Protein AF-A0A2G5U848-F1 (afdb_monomer)

Secondary structure (DSSP, 8-state):
-HHHHHHHHH-HHHHHHHHHHHHHHHS-SS-HHHHHHHHHHHHHHSTTHHHHSS-GGGGS-HHHHTTHHHHHHHHHHHHHHHHHHHHHHHHHHHHHHHHHHTT--

Solvent-accessible surface area (backbone atoms only — not comparable to full-atom values): 6193 Å² total; per-residue (Å²): 113,68,68,60,53,51,46,57,76,69,39,64,67,53,53,53,50,50,51,51,52,53,48,53,65,70,67,40,94,68,54,68,69,58,53,50,52,52,52,52,51,52,51,69,75,38,86,65,50,68,79,74,69,45,59,70,76,77,75,49,56,68,59,65,70,67,40,49,68,60,54,52,54,51,50,53,54,51,53,54,52,52,49,53,49,53,52,49,52,51,51,52,51,52,53,50,57,52,54,56,56,69,72,76,113

Organism: NCBI:txid1611254

Structure (mmCIF, N/CA/C/O backbone):
data_AF-A0A2G5U848-F1
#
_entry.id   AF-A0A2G5U848-F1
#
loop_
_atom_site.group_PDB
_atom_site.id
_atom_site.type_symbol
_atom_site.label_atom_id
_atom_site.label_alt_id
_atom_site.label_comp_id
_atom_site.label_asym_id
_atom_site.label_entity_id
_atom_site.label_seq_id
_atom_site.pdbx_PDB_ins_code
_atom_site.Cartn_x
_atom_site.Cartn_y
_atom_site.Cartn_z
_atom_site.occupancy
_atom_site.B_iso_or_equiv
_atom_site.auth_seq_id
_atom_site.auth_comp_id
_atom_site.auth_asym_id
_atom_site.auth_atom_id
_atom_site.pdbx_PDB_model_num
ATOM 1 N N . MET A 1 1 ? -10.635 -21.924 16.947 1.00 63.53 1 MET A N 1
ATOM 2 C CA . MET A 1 1 ? -11.649 -21.588 15.918 1.00 63.53 1 MET A CA 1
ATOM 3 C C . MET A 1 1 ? -13.034 -21.400 16.526 1.00 63.53 1 MET A C 1
ATOM 5 O O . MET A 1 1 ? -13.624 -20.360 16.277 1.00 63.53 1 MET A O 1
ATOM 9 N N . VAL A 1 2 ? -13.518 -22.333 17.355 1.00 87.56 2 VAL A N 1
ATOM 10 C CA . VAL A 1 2 ? -14.837 -22.233 18.016 1.00 87.56 2 VAL A CA 1
ATOM 11 C C . VAL A 1 2 ? -14.971 -20.963 18.872 1.00 87.56 2 VAL A C 1
ATOM 13 O O . VAL A 1 2 ? -15.922 -20.214 18.678 1.00 87.56 2 VAL A O 1
ATOM 16 N N . ASP A 1 3 ? -13.966 -20.630 19.689 1.00 87.38 3 ASP A N 1
ATOM 17 C CA . ASP A 1 3 ? -13.978 -19.417 20.531 1.00 87.38 3 ASP A CA 1
ATOM 18 C C . ASP A 1 3 ? -14.144 -18.103 19.756 1.00 87.38 3 ASP A C 1
ATOM 20 O O . ASP A 1 3 ? -14.829 -17.186 20.206 1.00 87.38 3 ASP A O 1
ATOM 24 N N . ALA A 1 4 ? -13.533 -17.995 18.574 1.00 88.75 4 ALA A N 1
ATOM 25 C CA . ALA A 1 4 ? -13.627 -16.790 17.751 1.00 88.75 4 ALA A CA 1
ATOM 26 C C . ALA A 1 4 ? -15.025 -16.638 17.136 1.00 88.75 4 ALA A C 1
ATOM 28 O O . ALA A 1 4 ? -15.564 -15.534 17.099 1.00 88.75 4 ALA A O 1
ATOM 29 N N . LEU A 1 5 ? -15.623 -17.749 16.695 1.00 89.81 5 LEU A N 1
ATOM 30 C CA . LEU A 1 5 ? -16.984 -17.773 16.165 1.00 89.81 5 LEU A CA 1
ATOM 31 C C . LEU A 1 5 ? -18.006 -17.447 17.259 1.00 89.81 5 LEU A C 1
ATOM 33 O O . LEU A 1 5 ? -18.917 -16.653 17.041 1.00 89.81 5 LEU A O 1
ATOM 37 N N . GLN A 1 6 ? -17.814 -18.009 18.451 1.00 91.38 6 GLN A N 1
ATOM 38 C CA . GLN A 1 6 ? -18.657 -17.746 19.610 1.00 91.38 6 GLN A CA 1
ATOM 39 C C . GLN A 1 6 ? -18.571 -16.267 20.012 1.00 91.38 6 GLN A C 1
ATOM 41 O O . GLN A 1 6 ? -19.588 -15.605 20.193 1.00 91.38 6 GLN A O 1
ATOM 46 N N . LYS A 1 7 ? -17.367 -15.691 20.031 1.00 89.50 7 LYS A N 1
ATOM 47 C CA . LYS A 1 7 ? -17.195 -14.255 20.256 1.00 89.50 7 LYS A CA 1
ATOM 48 C C . LYS A 1 7 ? -17.890 -13.406 19.185 1.00 89.50 7 LYS A C 1
ATOM 50 O O . LYS A 1 7 ? -18.551 -12.441 19.532 1.00 89.50 7 LYS A O 1
ATOM 55 N N . LEU A 1 8 ? -17.787 -13.765 17.908 1.00 91.12 8 LEU A N 1
ATOM 56 C CA . LEU A 1 8 ? -18.422 -13.017 16.818 1.00 91.12 8 LEU A CA 1
ATOM 57 C C . LEU A 1 8 ? -19.961 -13.054 16.881 1.00 91.12 8 LEU A C 1
ATOM 59 O O . LEU A 1 8 ? -20.601 -12.049 16.588 1.00 91.12 8 LEU A O 1
ATOM 63 N N . LEU A 1 9 ? -20.541 -14.196 17.263 1.00 91.12 9 LEU A N 1
ATOM 64 C CA . LEU A 1 9 ? -21.992 -14.392 17.354 1.00 91.12 9 LEU A CA 1
ATOM 65 C C . LEU A 1 9 ? -22.612 -13.764 18.606 1.00 91.12 9 LEU A C 1
ATOM 67 O O . LEU A 1 9 ? -23.744 -13.292 18.544 1.00 91.12 9 LEU A O 1
ATOM 71 N N . PHE A 1 10 ? -21.901 -13.785 19.736 1.00 92.75 10 PHE A N 1
ATOM 72 C CA . PHE A 1 10 ? -22.471 -13.409 21.033 1.00 92.75 10 PHE A CA 1
ATOM 73 C C . PHE A 1 10 ? -21.985 -12.058 21.573 1.00 92.75 10 PHE A C 1
ATOM 75 O O . PHE A 1 10 ? -22.607 -11.530 22.493 1.00 92.75 10 PHE A O 1
ATOM 82 N N . ASP A 1 11 ? -20.912 -11.470 21.031 1.00 94.50 11 ASP A N 1
ATOM 83 C CA . ASP A 1 11 ? -20.485 -10.122 21.419 1.00 94.50 11 ASP A CA 1
ATOM 84 C C . ASP A 1 11 ? -21.246 -9.059 20.590 1.00 94.50 11 ASP A C 1
ATOM 86 O O . ASP A 1 11 ? -21.021 -8.916 19.380 1.00 94.50 11 ASP A O 1
ATOM 90 N N . PRO A 1 12 ? -22.124 -8.256 21.224 1.00 92.06 12 PRO A N 1
ATOM 91 C CA . PRO A 1 12 ? -22.974 -7.279 20.540 1.00 92.06 12 PRO A CA 1
ATOM 92 C C . PRO A 1 12 ? -22.178 -6.148 19.877 1.00 92.06 12 PRO A C 1
ATOM 94 O O . PRO A 1 12 ? -22.722 -5.402 19.059 1.00 92.06 12 PRO A O 1
ATOM 97 N N . LYS A 1 13 ? -20.890 -5.989 20.207 1.00 93.75 13 LYS A N 1
ATOM 98 C CA . LYS A 1 13 ? -20.005 -5.027 19.545 1.00 93.75 13 LYS A CA 1
ATOM 99 C C . LYS A 1 13 ? -19.908 -5.300 18.044 1.00 93.75 13 LYS A C 1
ATOM 101 O O . LYS A 1 13 ? -19.936 -4.352 17.258 1.00 93.75 13 LYS A O 1
ATOM 106 N N . TYR A 1 14 ? -19.803 -6.567 17.643 1.00 93.06 14 TYR A N 1
ATOM 107 C CA . TYR A 1 14 ? -19.675 -6.927 16.229 1.00 93.06 14 TYR A CA 1
ATOM 108 C C . TYR A 1 14 ? -20.974 -6.663 15.469 1.00 93.06 14 TYR A C 1
ATOM 110 O O . TYR A 1 14 ? -20.935 -6.068 14.395 1.00 93.06 14 TYR A O 1
ATOM 118 N N . GLU A 1 15 ? -22.121 -6.994 16.064 1.00 92.50 15 GLU A N 1
ATOM 119 C CA . GLU A 1 15 ? -23.438 -6.726 15.480 1.00 92.50 15 GLU A CA 1
ATOM 120 C C . GLU A 1 15 ? -23.691 -5.221 15.293 1.00 92.50 15 GLU A C 1
ATOM 122 O O . GLU A 1 15 ? -24.095 -4.778 14.216 1.00 92.50 15 GLU A O 1
ATOM 127 N N . ARG A 1 16 ? -23.414 -4.408 16.323 1.00 95.69 16 ARG A N 1
ATOM 128 C CA . ARG A 1 16 ? -23.590 -2.947 16.259 1.00 95.69 16 ARG A CA 1
ATOM 129 C C . ARG A 1 16 ? -22.705 -2.324 15.186 1.00 95.69 16 ARG A C 1
ATOM 131 O O . ARG A 1 16 ? -23.183 -1.502 14.411 1.00 95.69 16 ARG A O 1
ATOM 138 N N . ASN A 1 17 ? -21.443 -2.740 15.103 1.00 94.81 17 ASN A N 1
ATOM 139 C CA . ASN A 1 17 ? -20.529 -2.247 14.076 1.00 94.81 17 ASN A CA 1
ATOM 140 C C . ASN A 1 17 ? -20.970 -2.670 12.671 1.00 94.81 17 ASN A C 1
ATOM 142 O O . ASN A 1 17 ? -20.955 -1.841 11.766 1.00 94.81 17 ASN A O 1
ATOM 146 N N . ALA A 1 18 ? -21.423 -3.913 12.492 1.00 94.06 18 ALA A N 1
ATOM 147 C CA . ALA A 1 18 ? -21.944 -4.387 11.213 1.00 94.06 18 ALA A CA 1
ATOM 148 C C . ALA A 1 18 ? -23.170 -3.575 10.762 1.00 94.06 18 ALA A C 1
ATOM 150 O O . ALA A 1 18 ? -23.229 -3.138 9.614 1.00 94.06 18 ALA A O 1
ATOM 151 N N . LYS A 1 19 ? -24.110 -3.293 11.674 1.00 95.56 19 LYS A N 1
ATOM 152 C CA . LYS A 1 19 ? -25.278 -2.439 11.399 1.00 95.56 19 LYS A CA 1
ATOM 153 C C . LYS A 1 19 ? -24.879 -1.006 11.049 1.00 95.56 19 LYS A C 1
ATOM 155 O O . LYS A 1 19 ? -25.417 -0.444 10.100 1.00 95.56 19 LYS A O 1
ATOM 160 N N . THR A 1 20 ? -23.917 -0.430 11.767 1.00 95.81 20 THR A N 1
ATOM 161 C CA . THR A 1 20 ? -23.392 0.910 11.470 1.00 95.81 20 THR A CA 1
ATOM 162 C C . THR A 1 20 ? -22.746 0.967 10.087 1.00 95.81 20 THR A C 1
ATOM 164 O O . THR A 1 20 ? -23.055 1.868 9.315 1.00 95.81 20 THR A O 1
ATOM 167 N N . ILE A 1 21 ? -21.906 -0.011 9.739 1.00 93.94 21 ILE A N 1
ATOM 168 C CA . ILE A 1 21 ? -21.274 -0.090 8.414 1.00 93.94 21 ILE A CA 1
ATOM 169 C C . ILE A 1 21 ? -22.339 -0.261 7.327 1.00 93.94 21 ILE A C 1
ATOM 171 O O . ILE A 1 21 ? -22.317 0.458 6.334 1.00 93.94 21 ILE A O 1
ATOM 175 N N . SER A 1 22 ? -23.315 -1.148 7.537 1.00 92.62 22 SER A N 1
ATOM 176 C CA . SER A 1 22 ? -24.430 -1.336 6.603 1.00 92.62 22 SER A CA 1
ATOM 177 C C . SER A 1 22 ? -25.210 -0.041 6.382 1.00 92.62 22 SER A C 1
ATOM 179 O O . SER A 1 22 ? -25.558 0.272 5.247 1.00 92.62 22 SER A O 1
ATOM 181 N N . LYS A 1 23 ? -25.461 0.726 7.447 1.00 94.31 23 LYS A N 1
ATOM 182 C CA . LYS A 1 23 ? -26.126 2.026 7.363 1.00 94.31 23 LYS A CA 1
ATOM 183 C C . LYS A 1 23 ? -25.292 3.023 6.555 1.00 94.31 23 LYS A C 1
ATOM 185 O O . LYS A 1 23 ? -25.813 3.610 5.618 1.00 94.31 23 LYS A O 1
ATOM 190 N N . MET A 1 24 ? -23.995 3.142 6.844 1.00 92.38 24 MET A N 1
ATOM 191 C CA . MET A 1 24 ? -23.082 4.021 6.099 1.00 92.38 24 MET A CA 1
ATOM 192 C C . MET A 1 24 ? -22.989 3.658 4.610 1.00 92.38 24 MET A C 1
ATOM 194 O O . MET A 1 24 ? -22.864 4.544 3.772 1.00 92.38 24 MET A O 1
ATOM 198 N N . MET A 1 25 ? -23.058 2.369 4.266 1.00 87.44 25 MET A N 1
ATOM 199 C CA . MET A 1 25 ? -23.063 1.923 2.869 1.00 87.44 25 MET A CA 1
ATOM 200 C C . MET A 1 25 ? -24.338 2.335 2.128 1.00 87.44 25 MET A C 1
ATOM 202 O O . MET A 1 25 ? -24.259 2.702 0.959 1.00 87.44 25 MET A O 1
ATOM 206 N N . LEU A 1 26 ? -25.493 2.287 2.799 1.00 87.38 26 LEU A N 1
ATOM 207 C CA . LEU A 1 26 ? -26.784 2.685 2.228 1.00 87.38 26 LEU A CA 1
ATOM 208 C C . LEU A 1 26 ? -26.951 4.207 2.161 1.00 87.38 26 LEU A C 1
ATOM 210 O O . LEU A 1 26 ? -27.530 4.720 1.212 1.00 87.38 26 LEU A O 1
ATOM 214 N N . GLU A 1 27 ? -26.436 4.924 3.159 1.00 89.06 27 GLU A N 1
ATOM 215 C CA . GLU A 1 27 ? -26.481 6.390 3.245 1.00 89.06 27 GLU A CA 1
ATOM 216 C C . GLU A 1 27 ? -25.382 7.075 2.428 1.00 89.06 27 GLU A C 1
ATOM 218 O O . GLU A 1 2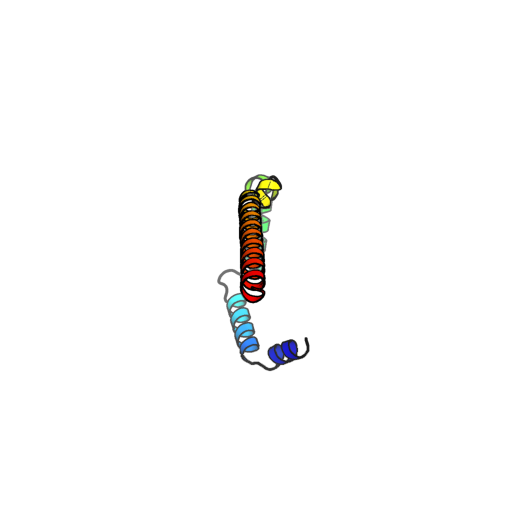7 ? -25.318 8.306 2.392 1.00 89.06 27 GLU A O 1
ATOM 223 N N . LYS A 1 28 ? -24.498 6.305 1.779 1.00 86.38 28 LYS A N 1
ATOM 224 C CA . LYS A 1 28 ? -23.455 6.867 0.926 1.00 86.38 28 LYS A CA 1
ATOM 225 C C . LYS A 1 28 ? -24.119 7.773 -0.128 1.00 86.38 28 LYS A C 1
ATOM 227 O O . LYS A 1 28 ? -25.036 7.322 -0.812 1.00 86.38 28 LYS A O 1
ATOM 232 N N . PRO A 1 29 ? -23.647 9.022 -0.304 1.00 82.31 29 PRO A N 1
ATOM 233 C CA . PRO A 1 29 ? -24.299 10.012 -1.169 1.00 82.31 29 PRO A CA 1
ATOM 234 C C . PRO A 1 29 ? -24.360 9.606 -2.647 1.00 82.31 29 PRO A C 1
ATOM 236 O O . PRO A 1 29 ? -25.156 10.151 -3.406 1.00 82.31 29 PRO A O 1
ATOM 239 N N . GLU A 1 30 ? -23.538 8.642 -3.058 1.00 83.12 30 GLU A N 1
ATOM 240 C CA . GLU A 1 30 ? -23.478 8.136 -4.420 1.00 83.12 30 GLU A CA 1
ATOM 241 C C . GLU A 1 30 ? -23.732 6.625 -4.428 1.00 83.12 30 GLU A C 1
ATOM 243 O O . GLU A 1 30 ? -22.972 5.842 -3.843 1.00 83.12 30 GLU A O 1
ATOM 248 N N . GLN A 1 31 ? -24.823 6.225 -5.084 1.00 84.94 31 GLN A N 1
ATOM 249 C CA . GLN A 1 31 ? -25.229 4.828 -5.203 1.00 84.94 31 GLN A CA 1
ATOM 25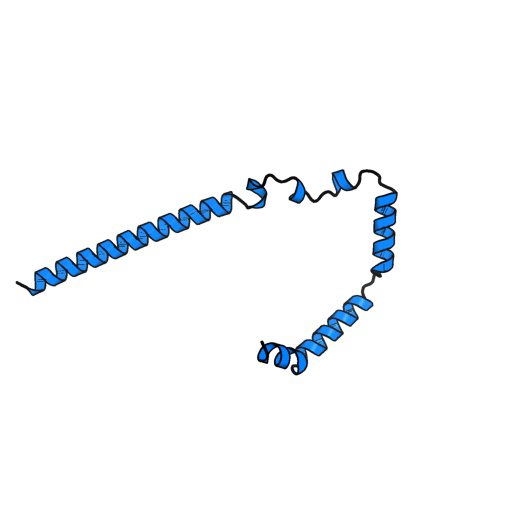0 C C . GLN A 1 31 ? -24.232 4.069 -6.084 1.00 84.94 31 GLN A C 1
ATOM 252 O O . GLN A 1 31 ? -23.918 4.495 -7.196 1.00 84.94 31 GLN A O 1
ATOM 257 N N . SER A 1 32 ? -23.764 2.917 -5.601 1.00 83.88 32 SER A N 1
ATOM 258 C CA . SER A 1 32 ? -22.754 2.090 -6.279 1.00 83.88 32 SER A CA 1
ATOM 259 C C . SER A 1 32 ? -23.158 1.666 -7.691 1.00 83.88 32 SER A C 1
ATOM 261 O O . SER A 1 32 ? -22.304 1.579 -8.566 1.00 83.88 32 SER A O 1
ATOM 263 N N . GLU A 1 33 ? -24.448 1.428 -7.917 1.00 87.19 33 GLU A N 1
ATOM 264 C CA . GLU A 1 33 ? -24.998 1.073 -9.226 1.00 87.19 33 GLU A CA 1
ATOM 265 C C . GLU A 1 33 ? -24.815 2.195 -10.253 1.00 87.19 33 GLU A C 1
ATOM 267 O O . GLU A 1 33 ? -24.310 1.947 -11.344 1.00 87.19 33 GLU A O 1
ATOM 272 N N . LYS A 1 34 ? -25.164 3.436 -9.889 1.00 90.75 34 LYS A N 1
ATOM 273 C CA . LYS A 1 34 ? -25.003 4.597 -10.777 1.00 90.75 34 LYS A CA 1
ATOM 274 C C . LYS A 1 34 ? -23.534 4.855 -11.070 1.00 90.75 34 LYS A C 1
ATOM 276 O O . LYS A 1 34 ? -23.157 4.933 -12.229 1.00 90.75 34 LYS A O 1
ATOM 281 N N . LEU A 1 35 ? -22.707 4.839 -10.023 1.00 91.19 35 LEU A N 1
ATOM 282 C CA . LEU A 1 35 ? -21.260 4.975 -10.149 1.00 91.19 35 LEU A CA 1
ATOM 283 C C . LEU A 1 35 ? -20.687 3.934 -11.125 1.00 91.19 35 LEU A C 1
ATOM 285 O O . LEU A 1 35 ? -19.876 4.267 -11.980 1.00 91.19 35 LEU A O 1
ATOM 289 N N . PHE A 1 36 ? -21.121 2.674 -11.030 1.00 92.88 36 PHE A N 1
ATOM 290 C CA . PHE A 1 36 ? -20.684 1.623 -11.948 1.00 92.88 36 P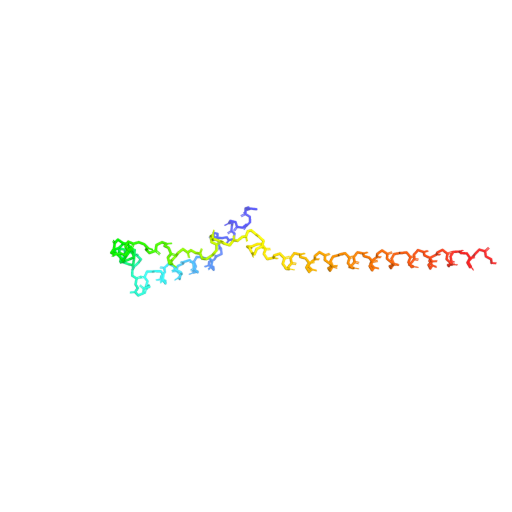HE A CA 1
ATOM 291 C C . PHE A 1 36 ? -21.067 1.920 -13.402 1.00 92.88 36 PHE A C 1
ATOM 293 O O . PHE A 1 36 ? -20.212 1.817 -14.282 1.00 92.88 36 PHE A O 1
ATOM 300 N N . VAL A 1 37 ? -22.321 2.307 -13.651 1.00 94.94 37 VAL A N 1
ATOM 301 C CA . VAL A 1 37 ? -22.791 2.674 -14.995 1.00 94.94 37 VAL A CA 1
ATOM 302 C C . VAL A 1 37 ? -21.987 3.853 -15.545 1.00 94.94 37 VAL A C 1
ATOM 304 O O . VAL A 1 37 ? -21.509 3.774 -16.676 1.00 94.94 37 VAL A O 1
ATOM 307 N N . ASP A 1 38 ? -21.750 4.883 -14.732 1.00 94.31 38 ASP A N 1
ATOM 308 C CA . ASP A 1 38 ? -20.980 6.067 -15.117 1.00 94.31 38 ASP A CA 1
ATOM 309 C C . ASP A 1 38 ? -19.532 5.705 -15.495 1.00 94.31 38 ASP A C 1
ATOM 311 O O . ASP A 1 38 ? -19.022 6.160 -16.520 1.00 94.31 38 ASP A O 1
ATOM 315 N N . TRP A 1 39 ? -18.869 4.829 -14.727 1.00 92.12 39 TRP A N 1
ATOM 316 C CA . TRP A 1 39 ? -17.514 4.358 -15.048 1.00 92.12 39 TRP A CA 1
ATOM 317 C C . TRP A 1 39 ? -17.464 3.495 -16.310 1.00 92.12 39 TRP A C 1
ATOM 319 O O . TRP A 1 39 ? -16.513 3.607 -17.087 1.00 92.12 39 TRP A O 1
ATOM 329 N N . VAL A 1 40 ? -18.466 2.642 -16.533 1.00 92.69 40 VAL A N 1
ATOM 330 C CA . VAL A 1 40 ? -18.553 1.814 -17.745 1.00 92.69 40 VAL A CA 1
ATOM 331 C C . VAL A 1 40 ? -18.783 2.690 -18.971 1.00 92.69 40 VAL A C 1
ATOM 333 O O . VAL A 1 40 ? -18.105 2.517 -19.983 1.00 92.69 40 VAL A O 1
ATOM 336 N N . GLU A 1 41 ? -19.691 3.661 -18.884 1.00 95.00 41 GLU A N 1
ATOM 337 C CA . GLU A 1 41 ? -19.948 4.597 -19.972 1.00 95.00 41 GLU A CA 1
ATOM 338 C C . GLU A 1 41 ? -18.723 5.480 -20.248 1.00 95.00 41 GLU A C 1
ATOM 340 O O . GLU A 1 41 ? -18.337 5.669 -21.404 1.00 95.00 41 GLU A O 1
ATOM 345 N N . TYR A 1 42 ? -18.049 5.956 -19.201 1.00 92.38 42 TYR A N 1
ATOM 346 C CA . TYR A 1 42 ? -16.792 6.685 -19.327 1.00 92.38 42 TYR A CA 1
ATOM 347 C C . TYR A 1 42 ? -15.711 5.846 -20.024 1.00 92.38 4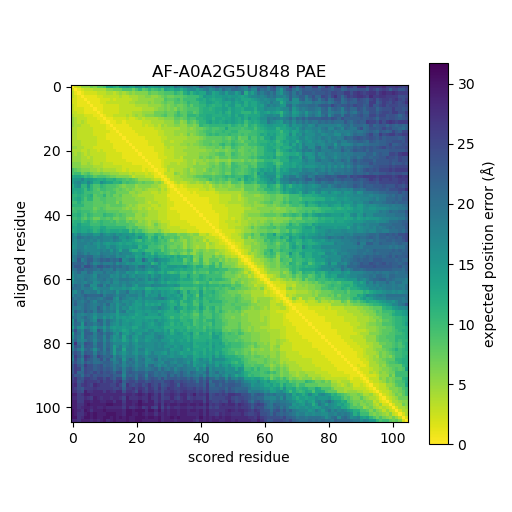2 TYR A C 1
ATOM 349 O O . TYR A 1 42 ? -15.046 6.338 -20.939 1.00 92.38 42 TYR A O 1
ATOM 357 N N . ALA A 1 43 ? -15.560 4.571 -19.657 1.00 90.75 43 ALA A N 1
ATOM 358 C CA . ALA A 1 43 ? -14.613 3.667 -20.303 1.00 90.75 43 ALA A CA 1
ATOM 359 C C . ALA A 1 43 ? -14.976 3.398 -21.774 1.00 90.75 43 ALA A C 1
ATOM 361 O O . ALA A 1 43 ? -14.094 3.409 -22.632 1.00 90.75 43 ALA A O 1
ATOM 362 N N . ALA A 1 44 ? -16.264 3.216 -22.082 1.00 91.12 44 ALA A N 1
ATOM 363 C CA . ALA A 1 44 ? -16.747 2.998 -23.444 1.00 91.12 44 ALA A CA 1
ATOM 364 C C . ALA A 1 44 ? -16.534 4.225 -24.348 1.00 91.12 44 ALA A C 1
ATOM 366 O O . ALA A 1 44 ? -16.183 4.079 -25.518 1.00 91.12 44 ALA A O 1
ATOM 367 N N . ARG A 1 45 ? -16.697 5.439 -23.805 1.00 94.12 45 ARG A N 1
ATOM 368 C CA . ARG A 1 45 ? -16.474 6.703 -24.529 1.00 94.12 45 ARG A CA 1
ATOM 369 C C . ARG A 1 45 ? -14.992 7.020 -24.776 1.00 94.12 45 ARG A C 1
ATOM 371 O O . ARG A 1 45 ? -14.700 7.819 -25.661 1.00 94.12 45 ARG A O 1
ATOM 378 N N . ASN A 1 46 ? -14.063 6.414 -24.032 1.00 91.75 46 ASN A N 1
ATOM 379 C CA . ASN A 1 46 ? -12.625 6.708 -24.100 1.00 91.75 46 ASN A CA 1
ATOM 380 C C . ASN A 1 46 ? -11.802 5.479 -24.545 1.00 91.75 46 ASN A C 1
ATOM 382 O O . ASN A 1 46 ? -11.143 4.830 -23.721 1.00 91.75 46 ASN A O 1
ATOM 386 N N . PRO A 1 47 ? -11.782 5.146 -25.850 1.00 83.00 47 PRO A N 1
ATOM 387 C CA . PRO A 1 47 ? -10.974 4.042 -26.358 1.00 83.00 47 PRO A CA 1
ATOM 388 C C . PRO A 1 47 ? -9.478 4.338 -26.156 1.00 83.00 47 PRO A C 1
ATOM 390 O O . PRO A 1 47 ? -8.925 5.264 -26.740 1.00 83.00 47 PRO A O 1
ATOM 393 N N . GLY A 1 48 ? -8.814 3.546 -25.308 1.00 82.69 48 GLY A N 1
ATOM 394 C CA . GLY A 1 48 ? -7.405 3.746 -24.932 1.00 82.69 48 GLY A CA 1
ATOM 395 C C . GLY A 1 48 ? -7.178 4.134 -23.471 1.00 82.69 48 GLY A C 1
ATOM 396 O O . GLY A 1 48 ? -6.024 4.226 -23.057 1.00 82.69 48 GLY A O 1
ATOM 397 N N . LEU A 1 49 ? -8.246 4.276 -22.675 1.00 85.44 49 LEU A N 1
ATOM 398 C CA . LEU A 1 49 ? -8.164 4.577 -21.242 1.00 85.44 49 LEU A CA 1
ATOM 399 C C . LEU A 1 49 ? -7.218 3.628 -20.492 1.00 85.44 49 LEU A C 1
ATOM 401 O O . LEU A 1 49 ? -6.440 4.067 -19.654 1.00 85.44 49 LEU A O 1
ATOM 405 N N . HIS A 1 50 ? -7.206 2.349 -20.871 1.00 78.94 50 HIS A N 1
ATOM 406 C CA . HIS A 1 50 ? -6.328 1.327 -20.298 1.00 78.94 50 HIS A CA 1
ATOM 407 C C . HIS A 1 50 ? -4.832 1.639 -20.415 1.00 78.94 50 HIS A C 1
ATOM 409 O O . HIS A 1 50 ? -4.072 1.105 -19.627 1.00 78.94 50 HIS A O 1
ATOM 415 N N . LYS A 1 51 ? -4.387 2.471 -21.367 1.00 79.31 51 LYS A N 1
ATOM 416 C CA . LYS A 1 51 ? -2.966 2.836 -21.509 1.00 79.31 51 LYS A CA 1
ATOM 417 C C . LYS A 1 51 ? -2.530 3.905 -20.509 1.00 79.31 51 LYS A C 1
ATOM 419 O O . LYS A 1 5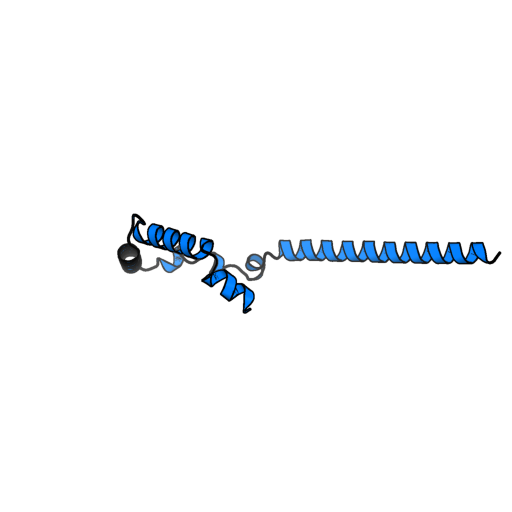1 ? -1.354 3.996 -20.193 1.00 79.31 51 LYS A O 1
ATOM 424 N N . ILE A 1 52 ? -3.471 4.729 -20.049 1.00 79.44 52 ILE A N 1
ATOM 425 C CA . ILE A 1 52 ? -3.215 5.870 -19.157 1.00 79.44 52 ILE A CA 1
ATOM 426 C C . ILE A 1 52 ? -3.589 5.508 -17.717 1.00 79.44 52 ILE A C 1
ATOM 428 O O . ILE A 1 52 ? -2.877 5.848 -16.781 1.00 79.44 52 ILE A O 1
ATOM 432 N N . LEU A 1 53 ? -4.703 4.793 -17.551 1.00 80.25 53 LEU A N 1
ATOM 433 C CA . LEU A 1 53 ? -5.204 4.285 -16.276 1.00 80.25 53 LEU A CA 1
ATOM 434 C C . LEU A 1 53 ? -4.674 2.888 -15.939 1.00 80.25 53 LEU A C 1
ATOM 436 O O . LEU A 1 53 ? -5.149 2.288 -14.972 1.00 80.25 53 LEU A O 1
ATOM 440 N N . ASN A 1 54 ? -3.714 2.355 -16.710 1.00 78.62 54 ASN A N 1
ATOM 441 C CA . ASN A 1 54 ? -3.027 1.147 -16.275 1.00 78.62 54 ASN A CA 1
ATOM 442 C C . ASN A 1 54 ? -2.386 1.435 -14.923 1.00 78.62 54 ASN A C 1
ATOM 444 O O . ASN A 1 54 ? -1.798 2.500 -14.718 1.00 78.62 54 ASN A O 1
ATOM 448 N N . LEU A 1 55 ? -2.495 0.489 -13.997 1.00 76.50 55 LEU A N 1
ATOM 449 C CA . LEU A 1 55 ? -1.820 0.643 -12.724 1.00 76.50 55 LEU A CA 1
ATOM 450 C C . LEU A 1 55 ? -0.316 0.705 -13.037 1.00 76.50 55 LEU A C 1
ATOM 452 O O . LEU A 1 55 ? 0.190 -0.254 -13.618 1.00 76.50 55 LEU A O 1
ATOM 456 N N . PRO A 1 56 ? 0.424 1.764 -12.654 1.00 71.94 56 PRO A N 1
ATOM 457 C CA . PRO A 1 56 ? 1.865 1.832 -12.920 1.00 71.94 56 PRO A CA 1
ATOM 458 C C . PRO A 1 56 ? 2.592 0.626 -12.305 1.00 71.94 56 PRO A C 1
ATOM 460 O O . PRO A 1 56 ? 3.598 0.173 -12.839 1.00 71.94 56 PRO A O 1
ATOM 463 N N . GLY A 1 57 ? 1.985 0.053 -11.251 1.00 71.06 57 GLY A N 1
ATOM 464 C CA . GLY A 1 57 ? 2.220 -1.272 -10.667 1.00 71.06 57 GLY A CA 1
ATOM 465 C C . GLY A 1 57 ? 2.480 -2.404 -11.668 1.00 71.06 57 GLY A C 1
ATOM 466 O O . GLY A 1 57 ? 3.363 -3.226 -11.443 1.00 71.06 57 GLY A O 1
ATOM 467 N N . ALA A 1 58 ? 1.699 -2.461 -12.746 1.00 73.06 58 ALA A N 1
ATOM 468 C CA . ALA A 1 58 ? 1.667 -3.578 -13.684 1.00 73.06 58 ALA A CA 1
ATOM 469 C C . ALA A 1 58 ? 2.852 -3.595 -14.662 1.00 73.06 58 ALA A C 1
ATOM 471 O O . ALA A 1 58 ? 3.195 -4.657 -15.176 1.00 73.06 58 ALA A O 1
ATOM 472 N N . GLU A 1 59 ? 3.483 -2.444 -14.904 1.00 76.69 59 GLU A N 1
ATOM 473 C CA . GLU A 1 59 ? 4.624 -2.314 -15.822 1.00 76.69 59 GLU A CA 1
ATOM 474 C C . GLU A 1 59 ? 5.970 -2.197 -15.090 1.00 76.69 59 GLU A C 1
ATOM 476 O O . GLU A 1 59 ? 7.022 -2.102 -15.725 1.00 76.69 59 GLU A O 1
ATOM 481 N N . LEU A 1 60 ? 5.975 -2.226 -13.752 1.00 80.62 60 LEU A N 1
ATOM 482 C CA . LEU A 1 60 ? 7.219 -2.187 -12.987 1.00 80.62 60 LEU A CA 1
ATOM 483 C C . LEU A 1 60 ? 8.003 -3.489 -13.147 1.00 80.62 60 LEU A C 1
ATOM 485 O O . LEU A 1 60 ? 7.494 -4.590 -12.933 1.00 80.62 60 LEU A O 1
ATOM 489 N N . THR A 1 61 ? 9.299 -3.348 -13.419 1.00 81.38 61 THR A N 1
ATOM 490 C CA . THR A 1 61 ? 10.255 -4.452 -13.330 1.00 81.38 61 THR A CA 1
ATOM 491 C C . THR A 1 61 ? 10.154 -5.107 -11.946 1.00 81.38 61 THR A C 1
ATOM 493 O O . THR A 1 61 ? 10.125 -4.381 -10.944 1.00 81.38 61 THR A O 1
ATOM 496 N N . PRO A 1 62 ? 10.197 -6.452 -11.843 1.00 76.62 62 PRO A N 1
ATOM 497 C CA . PRO A 1 62 ? 10.086 -7.165 -10.566 1.00 76.62 62 PRO A CA 1
ATOM 498 C C . PRO A 1 62 ? 11.027 -6.648 -9.465 1.00 76.62 62 PRO A C 1
ATOM 500 O O . PRO A 1 62 ? 10.684 -6.680 -8.288 1.00 76.62 62 PRO A O 1
ATOM 503 N N . PHE A 1 63 ? 12.192 -6.111 -9.837 1.00 78.31 63 PHE A N 1
ATOM 504 C CA . PHE A 1 63 ? 13.149 -5.506 -8.910 1.00 78.31 63 PHE A CA 1
ATOM 505 C C . PHE A 1 63 ? 12.586 -4.308 -8.121 1.00 78.31 63 PHE A C 1
ATOM 507 O O . PHE A 1 63 ? 12.788 -4.216 -6.912 1.00 78.31 63 PHE A O 1
ATOM 514 N N . TRP A 1 64 ? 11.866 -3.404 -8.790 1.00 78.62 64 TRP A N 1
ATOM 51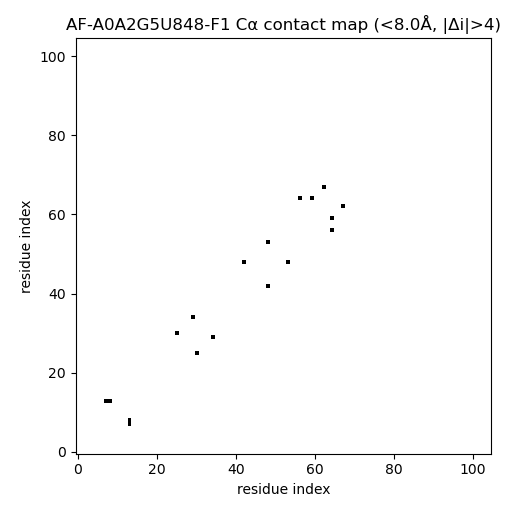5 C CA . TRP A 1 64 ? 11.234 -2.249 -8.144 1.00 78.62 64 TRP A CA 1
ATOM 516 C C . TRP A 1 64 ? 9.965 -2.654 -7.403 1.00 78.62 64 TRP A C 1
ATOM 518 O O . TRP A 1 64 ? 9.704 -2.145 -6.317 1.00 78.62 64 TRP A O 1
ATOM 528 N N . TYR A 1 65 ? 9.213 -3.605 -7.966 1.00 80.81 65 TYR A N 1
ATOM 529 C CA . TYR A 1 65 ? 7.995 -4.129 -7.352 1.00 80.81 65 TYR A CA 1
ATOM 530 C C . TYR A 1 65 ? 8.254 -4.721 -5.959 1.00 80.81 65 TYR A C 1
ATOM 532 O O . TYR A 1 65 ? 7.494 -4.471 -5.028 1.00 80.81 65 TYR A O 1
ATOM 540 N N . TYR A 1 66 ? 9.352 -5.466 -5.801 1.00 82.62 66 TYR A N 1
ATOM 541 C CA . TYR A 1 66 ? 9.741 -6.067 -4.523 1.00 82.62 66 TYR A CA 1
ATOM 542 C C . TYR A 1 66 ? 10.632 -5.173 -3.650 1.00 82.62 66 TYR A C 1
ATOM 544 O O . TYR A 1 66 ? 11.171 -5.667 -2.661 1.00 82.62 66 TYR A O 1
ATOM 552 N N . SER A 1 67 ? 10.796 -3.888 -3.993 1.00 86.00 67 SER A N 1
ATOM 553 C CA . SER A 1 67 ? 11.642 -2.940 -3.251 1.00 86.00 67 SER A CA 1
ATOM 554 C C . SER A 1 67 ? 13.018 -3.535 -2.933 1.00 86.00 67 SER A C 1
ATOM 556 O O . SER A 1 67 ? 13.372 -3.795 -1.779 1.00 86.00 67 SER A O 1
ATOM 558 N N . GLY A 1 68 ? 13.788 -3.822 -3.989 1.00 87.12 68 GLY A N 1
ATOM 559 C CA . GLY A 1 68 ? 15.103 -4.454 -3.867 1.00 87.12 68 GLY A CA 1
ATOM 560 C C . GLY A 1 68 ? 16.053 -3.738 -2.897 1.00 87.12 68 GLY A C 1
ATOM 561 O O . GLY A 1 68 ? 16.845 -4.395 -2.223 1.00 87.12 68 GLY A O 1
ATOM 562 N N . ASP A 1 69 ? 15.933 -2.418 -2.759 1.00 87.00 69 ASP A N 1
ATOM 563 C CA . ASP A 1 69 ? 16.650 -1.600 -1.777 1.00 87.00 69 ASP A CA 1
ATOM 564 C C . ASP A 1 69 ? 16.391 -2.050 -0.329 1.00 87.00 69 ASP A C 1
ATOM 566 O O . ASP A 1 69 ? 17.336 -2.270 0.434 1.00 87.00 69 ASP A O 1
ATOM 570 N N . VAL A 1 70 ? 15.129 -2.281 0.034 1.00 91.06 70 VAL A N 1
ATOM 571 C CA . VAL A 1 70 ? 14.730 -2.753 1.367 1.00 91.06 70 VAL A CA 1
ATOM 572 C C . VAL A 1 70 ? 15.269 -4.157 1.634 1.00 91.06 70 VAL A C 1
ATOM 574 O O . VAL A 1 70 ? 15.736 -4.435 2.743 1.00 91.06 70 VAL A O 1
ATOM 577 N N . ILE A 1 71 ? 15.277 -5.033 0.626 1.00 91.75 71 ILE A N 1
ATOM 578 C CA . ILE A 1 71 ? 15.825 -6.393 0.746 1.00 91.75 71 ILE A CA 1
ATOM 579 C C . ILE A 1 71 ? 17.333 -6.341 1.017 1.00 91.75 71 ILE A C 1
ATOM 581 O O . ILE A 1 71 ? 17.816 -7.011 1.932 1.00 91.75 71 ILE A O 1
ATOM 585 N N . VAL A 1 72 ? 18.077 -5.520 0.268 1.00 93.44 72 VAL A N 1
ATOM 586 C CA . VAL A 1 72 ? 19.533 -5.383 0.433 1.00 93.44 72 VAL A 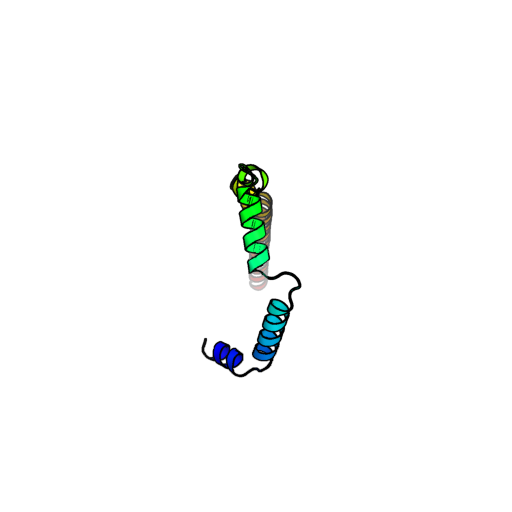CA 1
ATOM 587 C C . VAL A 1 72 ? 19.886 -4.817 1.807 1.00 93.44 72 VAL A C 1
ATOM 589 O O . VAL A 1 72 ? 20.729 -5.386 2.502 1.00 93.44 72 VAL A O 1
ATOM 592 N N . VAL A 1 73 ? 19.223 -3.741 2.240 1.00 95.00 73 VAL A N 1
ATOM 593 C CA . VAL A 1 73 ? 19.460 -3.139 3.563 1.00 95.00 73 VAL A CA 1
ATOM 594 C C . VAL A 1 73 ? 19.155 -4.140 4.678 1.00 95.00 73 VAL A C 1
ATOM 596 O O . VAL A 1 73 ? 19.960 -4.312 5.597 1.00 95.00 73 VAL A O 1
ATOM 599 N N . THR A 1 74 ? 18.034 -4.857 4.571 1.00 94.75 74 THR A N 1
ATOM 600 C CA . THR A 1 74 ? 17.644 -5.881 5.550 1.00 94.75 74 THR A CA 1
ATOM 601 C C . THR A 1 74 ? 18.663 -7.020 5.610 1.00 94.75 74 THR A C 1
ATOM 603 O O . THR A 1 74 ? 19.038 -7.460 6.699 1.00 94.75 74 THR A O 1
ATOM 606 N N . PHE A 1 75 ? 19.164 -7.474 4.460 1.00 96.00 75 PHE A N 1
ATOM 607 C CA . PHE A 1 75 ? 20.168 -8.534 4.391 1.00 96.00 75 PHE A CA 1
ATOM 608 C C . PHE A 1 75 ? 21.493 -8.112 5.036 1.00 96.00 75 PHE A C 1
ATOM 610 O O . PHE A 1 75 ? 22.044 -8.852 5.853 1.00 96.00 75 PHE A O 1
ATOM 617 N N . ILE A 1 76 ? 21.975 -6.899 4.743 1.00 96.62 76 ILE A N 1
ATOM 618 C CA . ILE A 1 76 ? 23.190 -6.344 5.357 1.00 96.62 76 ILE A CA 1
ATOM 619 C C . ILE A 1 76 ? 23.026 -6.265 6.878 1.00 96.62 76 ILE A C 1
ATOM 621 O O . ILE A 1 76 ? 23.905 -6.710 7.615 1.00 96.62 76 ILE A O 1
ATOM 625 N N . PHE A 1 77 ? 21.893 -5.749 7.358 1.00 96.62 77 PHE A N 1
ATOM 626 C CA . PHE A 1 77 ? 21.615 -5.637 8.790 1.00 96.62 77 PHE A CA 1
ATOM 627 C C . PHE A 1 77 ? 21.545 -7.003 9.491 1.00 96.62 77 PHE A C 1
ATOM 629 O O . PHE A 1 77 ? 22.037 -7.172 10.610 1.00 96.62 77 PHE A O 1
ATOM 636 N N . SER A 1 78 ? 20.973 -8.008 8.826 1.00 96.75 78 SER A N 1
ATOM 637 C CA . SER A 1 78 ? 20.957 -9.384 9.325 1.00 96.75 78 SER A CA 1
ATOM 638 C C . SER A 1 78 ? 22.374 -9.962 9.432 1.00 96.75 78 SER A C 1
ATOM 640 O O . SER A 1 78 ? 22.751 -10.484 10.483 1.00 96.75 78 SER A O 1
ATOM 642 N N . MET A 1 79 ? 23.198 -9.799 8.391 1.00 96.81 79 MET A N 1
ATOM 643 C CA . MET A 1 79 ? 24.585 -10.279 8.376 1.00 96.81 79 MET A CA 1
ATOM 644 C C . MET A 1 79 ? 25.445 -9.624 9.462 1.00 96.81 79 MET A C 1
ATOM 646 O O . MET A 1 79 ? 26.178 -10.320 10.171 1.00 96.81 79 MET A O 1
ATOM 650 N N . THR A 1 80 ? 25.339 -8.305 9.647 1.00 96.62 80 THR A N 1
ATOM 651 C CA . THR A 1 80 ? 26.094 -7.595 10.694 1.00 96.62 80 THR A CA 1
ATOM 652 C C . THR A 1 80 ? 25.659 -8.026 12.092 1.00 96.62 80 THR A C 1
ATOM 654 O O . THR A 1 80 ? 26.511 -8.262 12.951 1.00 96.62 80 THR A O 1
ATOM 657 N N . SER A 1 81 ? 24.357 -8.219 12.314 1.00 95.94 81 SER A N 1
ATOM 658 C CA . SER A 1 81 ? 23.818 -8.700 13.591 1.00 95.94 81 SER A CA 1
ATOM 659 C C . SER A 1 81 ? 24.336 -10.099 13.941 1.00 95.94 81 SER A C 1
ATOM 661 O O . SER A 1 81 ? 24.796 -10.332 15.062 1.00 95.94 81 SER A O 1
ATOM 663 N N . ILE A 1 82 ? 24.334 -11.022 12.971 1.00 96.38 82 ILE A N 1
ATOM 664 C CA . ILE A 1 82 ? 24.868 -12.381 13.147 1.00 96.38 82 ILE A CA 1
ATOM 665 C C . ILE A 1 82 ? 26.370 -12.336 13.447 1.00 96.38 82 ILE A C 1
ATOM 667 O O . ILE A 1 82 ? 26.831 -13.029 14.355 1.00 96.38 82 ILE A O 1
ATOM 671 N N . PHE A 1 83 ? 27.130 -11.496 12.740 1.00 96.50 83 PHE A N 1
ATOM 672 C CA . PHE A 1 83 ? 28.566 -11.339 12.966 1.00 96.50 83 PHE A CA 1
ATOM 673 C C . PHE A 1 83 ? 28.881 -10.841 14.384 1.00 96.50 83 PHE A C 1
ATOM 675 O O . PHE A 1 83 ? 29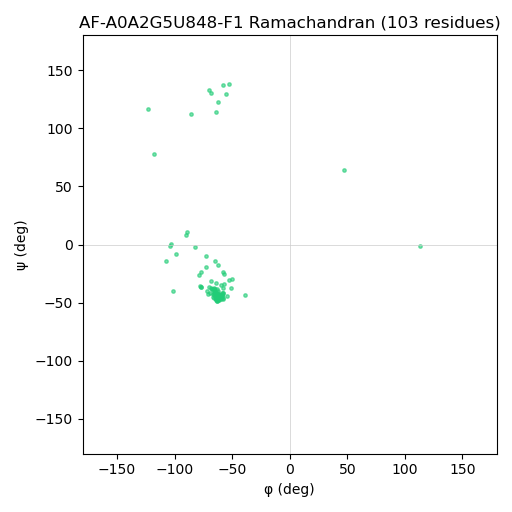.731 -11.417 15.069 1.00 96.50 83 PHE A O 1
ATOM 682 N N . ILE A 1 84 ? 28.169 -9.813 14.857 1.00 95.38 84 ILE A N 1
ATOM 683 C CA . ILE A 1 84 ? 28.325 -9.281 16.219 1.00 95.38 84 ILE A CA 1
ATOM 684 C C . ILE A 1 84 ? 27.978 -10.355 17.253 1.00 95.38 84 ILE A C 1
ATOM 686 O O . ILE A 1 84 ? 28.722 -10.547 18.216 1.00 95.38 84 ILE A O 1
ATOM 690 N N . PHE A 1 85 ? 26.890 -11.097 17.040 1.00 95.25 85 PHE A N 1
ATOM 691 C CA . PHE A 1 85 ? 26.481 -12.171 17.940 1.00 95.25 85 PHE A CA 1
ATOM 692 C C . PHE A 1 85 ? 27.525 -13.295 18.010 1.00 95.25 85 PHE A C 1
ATOM 694 O O . PHE A 1 85 ? 27.921 -13.706 19.100 1.00 95.25 85 PHE A O 1
ATOM 701 N N . TRP A 1 86 ? 28.055 -13.740 16.868 1.00 95.38 86 TRP A N 1
ATOM 702 C CA . TRP A 1 86 ? 29.144 -14.723 16.809 1.00 95.38 86 TRP A CA 1
ATOM 703 C C . TRP A 1 86 ? 30.410 -14.235 17.518 1.00 95.38 86 TRP A C 1
ATOM 705 O O . TRP A 1 86 ? 31.018 -14.969 18.302 1.00 95.38 86 TRP A O 1
ATOM 715 N N . ARG A 1 87 ? 30.797 -12.976 17.284 1.00 93.69 87 ARG A N 1
ATOM 716 C CA . ARG A 1 87 ? 31.937 -12.330 17.949 1.00 93.69 87 ARG A CA 1
ATOM 717 C C . ARG A 1 87 ? 31.748 -12.308 19.465 1.00 93.69 87 ARG A C 1
ATOM 719 O O . ARG A 1 87 ? 32.692 -12.617 20.195 1.00 93.69 87 ARG A O 1
ATOM 726 N N . PHE A 1 88 ? 30.545 -11.976 19.927 1.00 93.38 88 PHE A N 1
ATOM 727 C CA . PHE A 1 88 ? 30.186 -11.945 21.340 1.00 93.38 88 PHE A CA 1
ATOM 728 C C . PHE A 1 88 ? 30.226 -13.341 21.971 1.00 93.38 88 PHE A C 1
ATOM 730 O O . PHE A 1 88 ? 30.853 -13.521 23.014 1.00 93.38 88 PHE A O 1
ATOM 737 N N . LEU A 1 89 ? 29.651 -14.354 21.314 1.00 91.88 89 LEU A N 1
ATOM 738 C CA . LEU A 1 89 ? 29.719 -15.744 21.774 1.00 91.88 89 LEU A CA 1
ATOM 739 C C . LEU A 1 89 ? 31.166 -16.236 21.893 1.00 91.88 89 LEU A C 1
ATOM 741 O O . LEU A 1 89 ? 31.526 -16.846 22.901 1.00 91.88 89 LEU A O 1
ATOM 745 N N . ASN A 1 90 ? 32.015 -15.935 20.908 1.00 88.44 90 ASN A N 1
ATOM 746 C CA . ASN A 1 90 ? 33.436 -16.279 20.962 1.00 88.44 90 ASN A CA 1
ATOM 747 C C . ASN A 1 90 ? 34.158 -15.553 22.103 1.00 88.44 90 ASN A C 1
ATOM 749 O O . ASN A 1 90 ? 34.931 -16.173 22.829 1.00 88.44 90 ASN A O 1
ATOM 753 N N . PHE A 1 91 ? 33.868 -14.269 22.325 1.00 89.62 91 PHE A N 1
ATOM 754 C CA . PHE A 1 91 ? 34.427 -13.520 23.451 1.00 89.62 91 PHE A CA 1
ATOM 755 C C . PHE A 1 91 ? 34.030 -14.128 24.805 1.00 89.62 91 PHE A C 1
ATOM 757 O O . PHE A 1 91 ? 34.883 -14.317 25.674 1.00 89.62 91 PHE A O 1
ATOM 764 N N . MET A 1 92 ? 32.758 -14.498 24.971 1.00 87.56 92 MET A N 1
ATOM 765 C CA . MET A 1 92 ? 32.263 -15.151 26.184 1.00 87.56 92 MET A CA 1
ATOM 766 C C . MET A 1 92 ? 32.900 -16.532 26.390 1.00 87.56 92 MET A C 1
ATOM 768 O O . MET A 1 92 ? 33.328 -16.842 27.501 1.00 87.56 92 MET A O 1
ATOM 772 N N . ARG A 1 93 ? 33.058 -17.333 25.326 1.00 84.31 93 ARG A N 1
ATOM 773 C CA . ARG A 1 93 ? 33.791 -18.613 25.376 1.00 84.31 93 ARG A CA 1
ATOM 774 C C . ARG A 1 93 ? 35.245 -18.425 25.814 1.00 84.31 93 ARG A C 1
ATOM 776 O O . ARG A 1 93 ? 35.704 -19.137 26.706 1.00 84.31 93 ARG A O 1
ATOM 783 N N . CYS A 1 94 ? 35.951 -17.435 25.261 1.00 75.06 94 CYS A N 1
ATOM 784 C CA . CYS A 1 94 ? 37.316 -17.100 25.677 1.00 75.06 94 CYS A CA 1
ATOM 785 C C . CYS A 1 94 ? 37.380 -16.694 27.158 1.00 75.06 94 CYS A C 1
ATOM 787 O O . CYS A 1 94 ? 38.242 -17.176 27.890 1.00 75.06 94 CYS A O 1
ATOM 789 N N . ARG A 1 95 ? 36.449 -15.856 27.635 1.00 75.25 95 ARG A N 1
ATOM 790 C CA . ARG A 1 95 ? 36.384 -15.440 29.048 1.00 75.25 95 ARG A CA 1
ATOM 791 C C . ARG A 1 95 ? 36.138 -16.614 29.998 1.00 75.25 95 ARG A C 1
ATOM 793 O O . ARG A 1 95 ? 36.768 -16.673 31.052 1.00 75.25 95 ARG A O 1
ATOM 800 N N . ILE A 1 96 ? 35.268 -17.554 29.625 1.00 74.62 96 ILE A N 1
ATOM 801 C CA . ILE A 1 96 ? 35.002 -18.764 30.417 1.00 74.62 96 ILE A CA 1
ATOM 802 C C . ILE A 1 96 ? 36.249 -19.662 30.468 1.00 74.62 96 ILE A C 1
ATOM 804 O O . ILE A 1 96 ? 36.619 -20.107 31.552 1.00 74.62 96 ILE A O 1
ATOM 808 N N . SER A 1 97 ? 36.948 -19.856 29.341 1.00 69.50 97 SER A N 1
ATOM 809 C CA . SER A 1 97 ? 38.188 -20.651 29.291 1.00 69.50 97 SER A CA 1
ATOM 810 C C . SER A 1 97 ? 39.334 -20.052 30.116 1.00 69.50 97 SER A C 1
ATOM 812 O O . SER A 1 97 ? 40.142 -20.801 30.663 1.00 69.50 97 SER A O 1
ATOM 814 N N . ILE A 1 98 ? 39.429 -18.721 30.211 1.00 67.25 98 ILE A N 1
ATOM 815 C CA . ILE A 1 98 ? 40.427 -18.050 31.061 1.00 67.25 98 ILE A CA 1
ATOM 816 C C . ILE A 1 98 ? 40.070 -18.237 32.543 1.00 67.25 98 ILE A C 1
ATOM 818 O O . ILE A 1 98 ? 40.937 -18.558 33.353 1.00 67.25 98 ILE A O 1
ATOM 822 N N . ARG A 1 99 ? 38.786 -18.102 32.903 1.00 64.12 99 ARG A N 1
ATOM 823 C CA . ARG A 1 99 ? 38.321 -18.261 34.290 1.00 64.12 99 ARG A CA 1
ATOM 824 C C . ARG A 1 99 ? 38.423 -19.703 34.798 1.00 64.12 99 ARG A C 1
ATOM 826 O O . ARG A 1 99 ? 38.643 -19.893 35.989 1.00 64.12 99 ARG A O 1
ATOM 833 N N . SER A 1 100 ? 38.281 -20.713 33.935 1.00 58.44 100 SER A N 1
ATOM 834 C CA . SER A 1 100 ? 38.483 -22.112 34.336 1.00 58.44 100 SER A CA 1
ATOM 835 C C . SER A 1 100 ? 39.955 -22.432 34.613 1.00 58.44 100 SER A C 1
ATOM 837 O O . SER A 1 100 ? 40.224 -23.170 35.553 1.00 58.44 100 SER A O 1
ATOM 839 N N . LYS A 1 101 ? 40.899 -21.851 33.851 1.00 57.31 101 LYS A N 1
ATOM 840 C CA . LYS A 1 101 ? 42.347 -22.021 34.079 1.00 57.31 101 LYS A CA 1
ATOM 841 C C . LYS A 1 101 ? 42.835 -21.346 35.365 1.00 57.31 101 LYS A C 1
ATOM 843 O O . LYS A 1 101 ? 43.639 -21.930 36.071 1.00 57.31 101 LYS A O 1
ATOM 848 N N . SER A 1 102 ? 42.303 -20.173 35.717 1.00 56.09 102 SER A N 1
ATOM 849 C CA . SER A 1 102 ? 42.684 -19.473 36.960 1.00 56.09 102 SER A CA 1
ATOM 850 C C . SER A 1 102 ? 42.139 -20.118 38.247 1.00 56.09 102 SER A C 1
ATOM 852 O O . SER A 1 102 ? 42.486 -19.663 39.330 1.00 56.09 102 SER A O 1
ATOM 854 N N . LYS A 1 103 ? 41.233 -21.103 38.154 1.00 53.78 103 LYS A N 1
ATOM 855 C CA . LYS A 1 103 ? 40.680 -21.826 39.315 1.00 53.78 103 LYS A CA 1
ATOM 856 C C . LYS A 1 103 ? 41.377 -23.179 39.553 1.00 53.78 103 LYS A C 1
ATOM 858 O O . LYS A 1 103 ? 41.074 -23.836 40.541 1.00 53.78 103 LYS A O 1
ATOM 863 N N . SER A 1 104 ? 42.242 -23.616 38.631 1.00 52.91 104 SER A N 1
ATOM 864 C CA . SER A 1 104 ? 42.991 -24.882 38.709 1.00 52.91 104 SER A CA 1
ATOM 865 C C . SER A 1 104 ? 44.469 -24.723 39.093 1.00 52.91 104 SER A C 1
ATOM 867 O O . SER A 1 104 ? 45.159 -25.734 39.184 1.00 52.91 104 SER A O 1
ATOM 869 N N . GLU A 1 105 ? 44.940 -23.488 39.284 1.00 47.69 105 GLU A N 1
ATOM 870 C CA . GLU A 1 105 ? 46.189 -23.134 39.986 1.00 47.69 105 GLU A CA 1
ATOM 871 C C . GLU A 1 105 ? 45.841 -22.639 41.394 1.00 47.69 105 GLU A C 1
ATOM 873 O O . GLU A 1 105 ? 46.606 -22.959 42.329 1.00 47.69 105 GLU A O 1
#

InterPro domains:
  IPR002213 UDP-glucuronosyl/UDP-glucosyltransferase [PF00201] (2-93)

pLDDT: mean 85.72, std 11.02, ran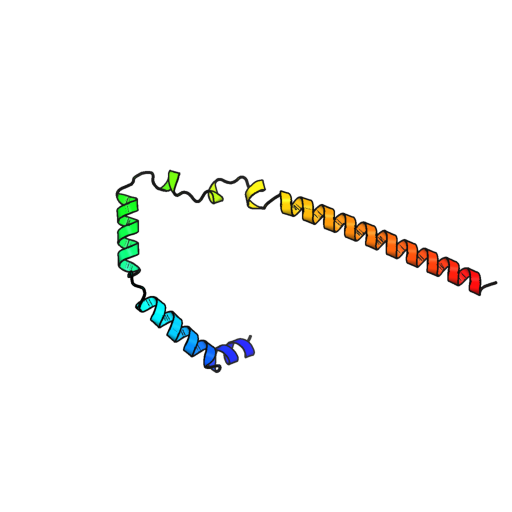ge [47.69, 96.81]

Foldseek 3Di:
DVVVVCCCVPPCVNVVVVVVVVVCLVPPPDPPVVVVVVVVVVPVVDPCVCVVPVDVLVVDDVCVNVVVVVVVVVVVVVVVVVVVVVVVVVVVVVVVVVVVVVVVD

Mean predicted aligned error: 12.53 Å

Radius of gyration: 30.56 Å; Cα contacts (8 Å, |Δi|>4): 9; chains: 1; bounding box: 73×35×66 Å

Sequence (105 aa):
MVDALQKLLFDPKYERNAKTISKMMLEKPEQSEKLFVDWVEYAARNPGLHKILNLPGAELTPFWYYSGDVIVVTFIFSMTSIFIFWRFLNFMRCRISIRSKSKSE